Protein AF-A0A3L7XX87-F1 (afdb_monomer_lite)

Sequence (55 aa):
TTKEIAEALDRRGISVEKHQVMLDEPLKQLGSYKVQIKVAAHLVAEVTVVVEPKG

Structure (mmCIF, N/CA/C/O backbone):
data_AF-A0A3L7XX87-F1
#
_entry.id   AF-A0A3L7XX87-F1
#
loop_
_atom_site.group_PDB
_atom_site.id
_atom_site.type_symb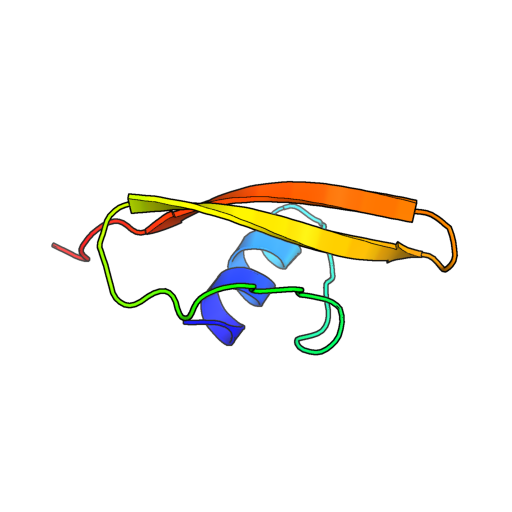ol
_atom_site.label_atom_id
_atom_site.label_alt_id
_atom_site.label_comp_id
_atom_site.label_asym_id
_atom_site.label_entity_id
_atom_site.label_seq_id
_atom_site.pdbx_PDB_ins_code
_atom_site.Cartn_x
_atom_site.Cartn_y
_atom_site.Cartn_z
_atom_site.occupancy
_atom_site.B_iso_or_equiv
_atom_site.auth_seq_id
_atom_site.auth_comp_id
_atom_site.auth_asym_id
_atom_site.auth_atom_id
_atom_site.pdbx_PDB_model_num
ATOM 1 N N . THR A 1 1 ? -2.166 -6.173 7.612 1.00 64.19 1 THR A N 1
ATOM 2 C CA . THR A 1 1 ? -2.235 -4.868 6.926 1.00 64.19 1 THR A CA 1
ATOM 3 C C . THR A 1 1 ? -1.412 -4.799 5.650 1.00 64.19 1 THR A C 1
ATOM 5 O O . THR A 1 1 ? -1.995 -4.956 4.592 1.00 64.19 1 THR A O 1
ATOM 8 N N . THR A 1 2 ? -0.079 -4.647 5.671 1.00 63.47 2 THR A N 1
ATOM 9 C CA . THR A 1 2 ? 0.703 -4.460 4.421 1.00 63.47 2 THR A CA 1
ATOM 10 C C . THR A 1 2 ? 0.588 -5.642 3.450 1.00 63.47 2 THR A C 1
ATOM 12 O O . THR A 1 2 ? 0.454 -5.444 2.248 1.00 63.47 2 THR A O 1
ATOM 15 N N . LYS A 1 3 ? 0.561 -6.876 3.978 1.00 67.81 3 LYS A N 1
ATOM 16 C CA . LYS A 1 3 ? 0.333 -8.102 3.192 1.00 67.81 3 LYS A CA 1
ATOM 17 C C . LYS A 1 3 ? -1.070 -8.155 2.575 1.00 67.81 3 LYS A C 1
ATOM 19 O O . LYS A 1 3 ? -1.199 -8.511 1.416 1.00 67.81 3 LYS A O 1
ATOM 24 N N . GLU A 1 4 ? -2.100 -7.750 3.319 1.00 72.31 4 GLU A N 1
ATOM 25 C CA . GLU A 1 4 ? -3.490 -7.725 2.827 1.00 72.31 4 GLU A CA 1
ATOM 26 C C . GLU A 1 4 ? -3.680 -6.693 1.711 1.00 72.31 4 GLU A C 1
ATOM 28 O O . GLU A 1 4 ? -4.464 -6.911 0.795 1.00 72.31 4 GLU A O 1
ATOM 33 N N . ILE A 1 5 ? -2.938 -5.585 1.767 1.00 70.25 5 ILE A N 1
ATOM 34 C CA . ILE A 1 5 ? -2.944 -4.549 0.729 1.00 70.25 5 ILE A CA 1
ATOM 35 C C . ILE A 1 5 ? -2.256 -5.061 -0.524 1.00 70.25 5 ILE A C 1
ATOM 37 O O . ILE A 1 5 ? -2.825 -4.947 -1.604 1.00 70.25 5 ILE A O 1
ATOM 41 N N . ALA A 1 6 ? -1.081 -5.678 -0.377 1.00 70.25 6 ALA A N 1
ATOM 42 C CA . ALA A 1 6 ? -0.396 -6.322 -1.491 1.00 70.25 6 ALA A CA 1
ATOM 43 C C . ALA A 1 6 ? -1.290 -7.386 -2.150 1.00 70.25 6 ALA A C 1
ATOM 45 O O . ALA A 1 6 ? -1.454 -7.369 -3.360 1.00 70.25 6 ALA A O 1
ATOM 46 N N . GLU A 1 7 ? -1.965 -8.232 -1.364 1.00 75.44 7 GLU A N 1
ATOM 47 C CA . GLU A 1 7 ? -2.914 -9.231 -1.878 1.00 75.44 7 GLU A CA 1
ATOM 48 C C . GLU A 1 7 ? -4.147 -8.599 -2.551 1.00 75.44 7 GLU A C 1
ATOM 50 O O . GLU A 1 7 ? -4.624 -9.095 -3.569 1.00 75.44 7 GLU A O 1
ATOM 55 N N . ALA A 1 8 ? -4.694 -7.505 -2.011 1.00 74.31 8 ALA A N 1
ATOM 56 C CA . ALA A 1 8 ? -5.825 -6.802 -2.622 1.00 74.31 8 ALA A CA 1
ATOM 57 C C . ALA A 1 8 ? -5.460 -6.147 -3.965 1.00 74.31 8 ALA A C 1
ATOM 59 O O . ALA A 1 8 ? -6.293 -6.108 -4.874 1.00 74.31 8 ALA A O 1
ATOM 60 N N . LEU A 1 9 ? -4.228 -5.654 -4.087 1.00 72.69 9 LEU A N 1
ATOM 61 C CA . LEU A 1 9 ? -3.670 -5.096 -5.318 1.00 72.69 9 LEU A CA 1
ATOM 62 C C . LEU A 1 9 ? -3.362 -6.198 -6.334 1.00 72.69 9 LEU A C 1
ATOM 64 O O . LEU A 1 9 ? -3.736 -6.072 -7.499 1.00 72.69 9 LEU A O 1
ATOM 68 N N . ASP A 1 10 ? -2.802 -7.315 -5.876 1.00 76.94 10 ASP A N 1
ATOM 69 C CA . ASP A 1 10 ? -2.499 -8.481 -6.706 1.00 76.94 10 ASP A CA 1
ATOM 70 C C . ASP A 1 10 ? -3.777 -9.085 -7.309 1.00 76.94 10 ASP A C 1
ATOM 72 O O . ASP A 1 10 ? -3.838 -9.365 -8.504 1.00 76.94 10 ASP A O 1
ATOM 76 N N . ARG A 1 11 ? -4.877 -9.128 -6.540 1.00 76.25 11 ARG A N 1
ATOM 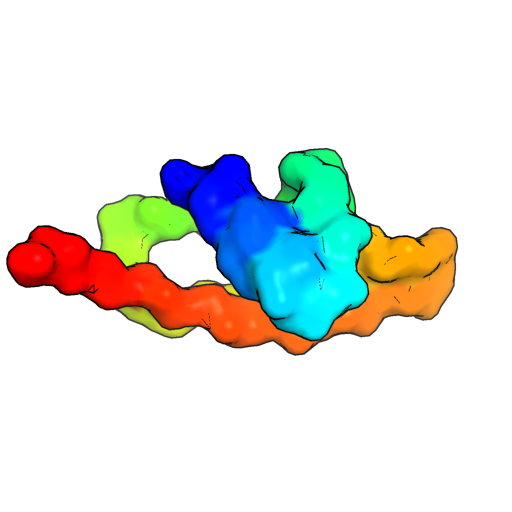77 C CA . ARG A 1 11 ? -6.212 -9.499 -7.055 1.00 76.25 11 ARG A CA 1
ATOM 78 C C . ARG A 1 11 ? -6.737 -8.585 -8.166 1.00 76.25 11 ARG A C 1
ATOM 80 O O . ARG A 1 11 ? -7.581 -9.013 -8.947 1.00 76.25 11 ARG A O 1
ATOM 87 N N . ARG A 1 12 ? -6.279 -7.334 -8.238 1.00 70.00 12 ARG A N 1
ATOM 88 C CA . ARG A 1 12 ? -6.593 -6.396 -9.331 1.00 70.00 12 ARG A CA 1
ATOM 89 C C . ARG A 1 12 ? -5.606 -6.497 -10.501 1.00 70.00 12 ARG A C 1
ATOM 91 O O . ARG A 1 12 ? -5.715 -5.714 -11.439 1.00 70.00 12 ARG A O 1
ATOM 98 N N . GLY A 1 13 ? -4.670 -7.448 -10.459 1.00 67.88 13 GLY A N 1
ATOM 99 C CA . GLY A 1 13 ? -3.621 -7.637 -11.462 1.00 67.88 13 GLY A CA 1
ATOM 100 C C . GLY A 1 13 ? -2.384 -6.767 -11.235 1.00 67.88 13 GLY A C 1
ATOM 101 O O . GLY A 1 13 ? -1.546 -6.658 -12.125 1.00 67.88 13 GLY A O 1
ATOM 102 N N . ILE A 1 14 ? -2.265 -6.129 -10.066 1.00 69.31 14 ILE A N 1
ATOM 103 C CA . ILE A 1 14 ? -1.138 -5.270 -9.702 1.00 69.31 14 ILE A CA 1
ATOM 104 C C . ILE A 1 14 ? -0.263 -6.041 -8.707 1.00 69.31 14 ILE A C 1
ATOM 106 O O . ILE A 1 14 ? -0.445 -5.945 -7.494 1.00 69.31 14 ILE A O 1
ATOM 110 N N . SER A 1 15 ? 0.670 -6.835 -9.236 1.00 71.12 15 SER A N 1
ATOM 111 C CA . SER A 1 15 ? 1.587 -7.642 -8.425 1.00 71.12 15 SER A CA 1
ATOM 112 C C . SER A 1 15 ? 2.673 -6.750 -7.833 1.00 71.12 15 SER A C 1
ATOM 114 O O . SER A 1 15 ? 3.525 -6.228 -8.552 1.00 71.12 15 SER A O 1
ATOM 116 N N . VAL A 1 16 ? 2.584 -6.501 -6.526 1.00 72.00 16 VAL A N 1
ATOM 117 C CA . VAL A 1 16 ? 3.446 -5.545 -5.823 1.00 72.00 16 VAL A CA 1
ATOM 118 C C . VAL A 1 16 ? 4.108 -6.197 -4.637 1.00 72.00 16 VAL A C 1
ATOM 120 O O . VAL A 1 16 ? 3.465 -6.824 -3.793 1.00 72.00 16 VAL A O 1
ATOM 123 N N . GLU A 1 17 ? 5.417 -6.019 -4.540 1.00 71.31 17 GLU A N 1
ATOM 124 C CA . GLU A 1 17 ? 6.144 -6.502 -3.384 1.00 71.31 17 GLU A CA 1
ATOM 125 C C . GLU A 1 17 ? 6.061 -5.516 -2.221 1.00 71.31 17 GLU A C 1
ATOM 127 O O . GLU A 1 17 ? 6.061 -4.299 -2.396 1.00 71.31 17 GLU A O 1
ATOM 132 N N . LYS A 1 18 ? 6.097 -6.037 -0.991 1.00 70.31 18 LYS A N 1
ATOM 133 C CA . LYS A 1 18 ? 6.099 -5.241 0.252 1.00 70.31 18 LYS A CA 1
ATOM 134 C C . LYS A 1 18 ? 7.138 -4.107 0.283 1.00 70.31 18 LYS A C 1
ATOM 136 O O . LYS A 1 18 ? 6.943 -3.146 1.013 1.00 70.31 18 LYS A O 1
ATOM 141 N N . HIS A 1 19 ? 8.239 -4.237 -0.462 1.00 74.88 19 HIS A N 1
ATOM 142 C CA . HIS A 1 19 ? 9.314 -3.247 -0.538 1.00 74.88 19 HIS A CA 1
ATOM 143 C C . HIS A 1 19 ? 9.033 -2.130 -1.563 1.00 74.88 19 HIS A C 1
ATOM 145 O O . HIS A 1 19 ? 9.632 -1.061 -1.490 1.00 74.88 19 HIS A O 1
ATOM 151 N N . GLN A 1 20 ? 8.140 -2.380 -2.526 1.00 74.81 20 GLN A N 1
ATOM 152 C CA . GLN A 1 20 ? 7.710 -1.415 -3.544 1.00 74.81 20 GLN A CA 1
ATOM 153 C C . GLN A 1 20 ? 6.558 -0.537 -3.059 1.00 74.81 20 GLN A C 1
ATOM 155 O O . GLN A 1 20 ? 6.299 0.514 -3.645 1.00 74.81 20 GLN A O 1
ATOM 160 N N . VAL A 1 21 ? 5.869 -0.984 -2.009 1.00 75.56 21 VAL A N 1
ATOM 161 C CA . VAL A 1 21 ? 4.783 -0.266 -1.356 1.00 75.56 21 VAL A CA 1
ATOM 162 C C . VAL A 1 21 ? 5.385 0.815 -0.457 1.00 75.56 21 VAL A C 1
ATOM 164 O O . VAL A 1 21 ? 5.850 0.532 0.647 1.00 75.56 21 VAL A O 1
ATOM 167 N N . MET A 1 22 ? 5.376 2.061 -0.930 1.00 74.81 22 MET A N 1
ATOM 168 C CA . MET A 1 22 ? 5.771 3.217 -0.128 1.00 74.81 22 MET A CA 1
ATOM 169 C C . MET A 1 22 ? 4.563 3.668 0.697 1.00 74.81 22 MET A C 1
ATOM 171 O O . MET A 1 22 ? 3.688 4.388 0.218 1.00 74.81 22 MET A O 1
ATOM 175 N N . LEU A 1 23 ? 4.491 3.159 1.928 1.00 71.50 23 LEU A N 1
ATOM 176 C CA . LEU A 1 23 ? 3.587 3.649 2.964 1.00 71.50 23 LEU A CA 1
ATOM 177 C C . LEU A 1 23 ? 4.321 4.735 3.754 1.00 71.50 23 LEU A C 1
ATOM 179 O O . LEU A 1 23 ? 5.225 4.411 4.525 1.00 71.50 23 LEU A O 1
ATOM 183 N N . ASP A 1 24 ? 3.919 5.993 3.590 1.00 65.88 24 ASP A N 1
ATOM 184 C CA . ASP A 1 24 ? 4.470 7.093 4.393 1.00 65.88 24 ASP A CA 1
ATOM 185 C C . ASP A 1 24 ? 4.036 6.991 5.862 1.00 65.88 24 ASP A C 1
ATOM 187 O O . ASP A 1 24 ? 4.805 7.303 6.770 1.00 65.88 24 ASP A O 1
ATOM 191 N N . GLU A 1 25 ? 2.831 6.471 6.114 1.00 64.31 25 GLU A N 1
ATOM 192 C CA . GLU A 1 25 ? 2.306 6.280 7.462 1.00 64.31 25 GLU A CA 1
ATOM 193 C C . GLU A 1 25 ? 1.735 4.873 7.671 1.00 64.31 25 GLU A C 1
ATOM 195 O O . GLU A 1 25 ? 1.088 4.307 6.782 1.00 64.31 25 GLU A O 1
ATOM 200 N N . PRO A 1 26 ? 1.938 4.275 8.860 1.00 66.06 26 PRO A N 1
ATOM 201 C CA . PRO A 1 26 ? 1.318 3.007 9.192 1.00 66.06 26 PRO A CA 1
ATOM 202 C C . PRO A 1 26 ? -0.205 3.174 9.246 1.00 66.06 26 PRO A C 1
ATOM 204 O O . PRO A 1 26 ? -0.725 4.038 9.949 1.00 66.06 26 PRO A O 1
ATOM 207 N N . LEU A 1 27 ? -0.914 2.288 8.545 1.00 68.12 27 LEU A N 1
ATOM 208 C CA . LEU A 1 27 ? -2.377 2.227 8.463 1.00 68.12 27 LEU A CA 1
ATOM 209 C C . LEU A 1 27 ? -2.986 1.795 9.801 1.00 68.12 27 LEU A C 1
ATOM 211 O O . LEU A 1 27 ? -3.363 0.638 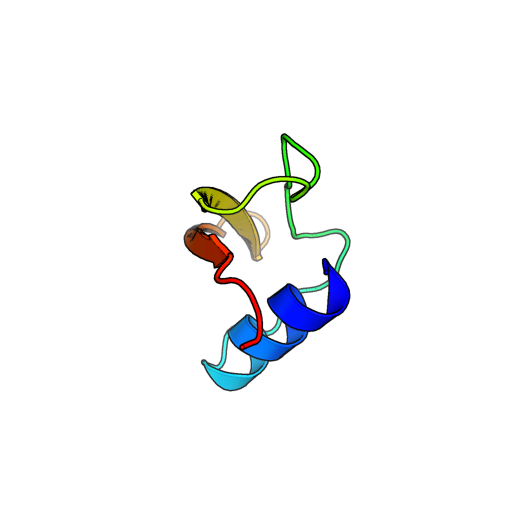9.996 1.00 68.12 27 LEU A O 1
ATOM 215 N N . LYS A 1 28 ? -2.984 2.724 10.757 1.00 64.31 28 LYS A N 1
ATOM 216 C CA . LYS A 1 28 ? -3.464 2.542 12.131 1.00 64.31 28 LYS A CA 1
ATOM 217 C C . LYS A 1 28 ? -4.855 3.131 12.353 1.00 64.31 28 LYS A C 1
ATOM 219 O O . LYS A 1 28 ? -5.445 2.852 13.391 1.00 64.31 28 LYS A O 1
ATOM 224 N N . GLN A 1 29 ? -5.369 3.931 11.418 1.00 67.12 29 GLN A N 1
ATOM 225 C CA . GLN A 1 29 ? -6.706 4.510 11.499 1.00 67.12 29 GLN A CA 1
ATOM 226 C C . GLN A 1 29 ? -7.562 4.090 10.306 1.00 67.12 29 GLN A C 1
ATOM 228 O O . GLN A 1 29 ? -7.061 3.720 9.245 1.00 67.12 29 GLN A O 1
ATOM 233 N N . LEU A 1 30 ? -8.873 4.116 10.521 1.00 71.31 30 LEU A N 1
ATOM 234 C CA . LEU A 1 30 ? -9.860 3.960 9.464 1.00 71.31 30 LEU A CA 1
ATOM 235 C C . LEU A 1 30 ? -9.826 5.221 8.604 1.00 71.31 30 LEU A C 1
ATOM 237 O O . LEU A 1 30 ? -9.894 6.330 9.133 1.00 71.31 30 LEU A O 1
ATOM 241 N N . GLY A 1 31 ? -9.688 5.061 7.295 1.00 72.81 31 GLY A N 1
ATOM 242 C CA . GLY A 1 31 ? -9.487 6.200 6.409 1.00 72.81 31 GLY A CA 1
ATOM 243 C C . GLY A 1 31 ? -8.978 5.816 5.029 1.00 72.81 31 GLY A C 1
ATOM 244 O O . GLY A 1 31 ? -8.709 4.651 4.738 1.00 72.81 31 GLY A O 1
ATOM 245 N N . SER A 1 32 ? -8.867 6.823 4.167 1.00 76.56 32 SER A N 1
ATOM 246 C CA . SER A 1 32 ? -8.308 6.683 2.823 1.00 76.56 32 SER A CA 1
ATOM 247 C C . SER A 1 32 ? -6.855 7.128 2.821 1.00 76.56 32 SER A C 1
ATOM 249 O O . SER A 1 32 ? -6.547 8.247 3.222 1.00 76.56 32 SER A O 1
ATOM 251 N N . TYR A 1 33 ? -5.974 6.268 2.329 1.00 79.19 33 TYR A N 1
ATOM 252 C CA . TYR A 1 33 ? -4.540 6.495 2.285 1.00 79.19 33 TYR A CA 1
ATOM 253 C C . TYR A 1 33 ? -4.047 6.384 0.856 1.00 79.19 33 TYR A C 1
ATOM 255 O O . TYR A 1 33 ? -4.347 5.422 0.148 1.00 79.19 33 TYR A O 1
ATOM 263 N N . LYS A 1 34 ? -3.272 7.375 0.431 1.00 78.94 34 LYS A N 1
ATOM 264 C CA . LYS A 1 34 ? -2.590 7.342 -0.856 1.00 78.94 34 LYS A CA 1
ATOM 265 C C . LYS A 1 34 ? -1.280 6.600 -0.683 1.00 78.94 34 LYS A C 1
ATOM 267 O O . LYS A 1 34 ? -0.463 6.966 0.152 1.00 78.94 34 LYS A O 1
ATOM 272 N N . VAL A 1 35 ? -1.108 5.545 -1.460 1.00 79.00 35 VAL A N 1
ATOM 273 C CA . VAL A 1 35 ? 0.070 4.692 -1.428 1.00 79.00 35 VAL A CA 1
ATOM 274 C C . VAL A 1 35 ? 0.703 4.728 -2.803 1.00 79.00 35 VAL A C 1
ATOM 276 O O . VAL A 1 35 ? 0.051 4.430 -3.806 1.00 79.00 35 VAL A O 1
ATOM 279 N N . GLN A 1 36 ? 1.977 5.097 -2.849 1.00 82.75 36 GLN A N 1
ATOM 280 C CA . GLN A 1 36 ? 2.745 5.051 -4.081 1.00 82.75 36 GLN A CA 1
ATOM 281 C C . GLN A 1 36 ? 3.394 3.682 -4.229 1.00 82.75 36 GLN A C 1
ATOM 283 O O . GLN A 1 36 ? 3.999 3.137 -3.305 1.00 82.75 36 GLN A O 1
ATOM 288 N N . ILE A 1 37 ? 3.251 3.121 -5.419 1.00 80.06 37 ILE A N 1
ATOM 289 C CA . ILE A 1 37 ? 3.697 1.782 -5.749 1.00 80.06 37 ILE A CA 1
ATOM 290 C C . ILE A 1 37 ? 4.625 1.880 -6.944 1.00 80.06 37 ILE A C 1
ATOM 292 O O . ILE A 1 37 ? 4.236 2.334 -8.021 1.00 80.06 37 ILE A O 1
ATOM 296 N N . LYS A 1 38 ? 5.851 1.398 -6.777 1.00 80.19 38 LYS A N 1
ATOM 297 C CA . LYS A 1 38 ? 6.792 1.262 -7.890 1.00 80.19 38 L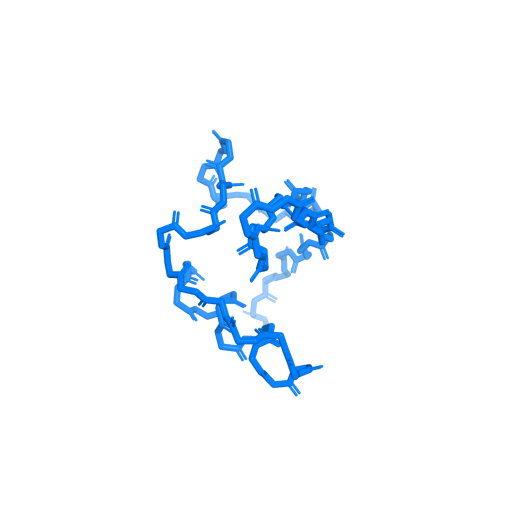YS A CA 1
ATOM 298 C C . LYS A 1 38 ? 6.481 -0.016 -8.658 1.00 80.19 38 LYS A C 1
ATOM 300 O O . LYS A 1 38 ? 6.774 -1.098 -8.171 1.00 80.19 38 LYS A O 1
ATOM 305 N N . VAL A 1 39 ? 5.900 0.114 -9.848 1.00 76.25 39 VAL A N 1
ATOM 306 C CA . VAL A 1 39 ? 5.585 -1.024 -10.731 1.00 76.25 39 VAL A CA 1
ATOM 307 C C . VAL A 1 39 ? 6.795 -1.379 -11.602 1.00 76.25 39 VAL A C 1
ATOM 309 O O . VAL A 1 39 ? 7.074 -2.549 -11.838 1.00 76.25 39 VAL A O 1
ATOM 312 N N . ALA A 1 40 ? 7.553 -0.373 -12.047 1.00 76.44 40 ALA A N 1
ATOM 313 C CA . ALA A 1 40 ? 8.795 -0.543 -12.803 1.00 76.44 40 ALA A CA 1
ATOM 314 C C . ALA A 1 40 ? 9.808 0.558 -12.442 1.00 76.44 40 ALA A C 1
ATOM 316 O O . ALA A 1 40 ? 9.460 1.524 -11.764 1.00 76.44 40 ALA A O 1
ATOM 317 N N . ALA A 1 41 ? 11.049 0.447 -12.932 1.00 74.69 41 ALA A N 1
ATOM 318 C CA . ALA A 1 41 ? 12.150 1.369 -12.609 1.00 74.69 41 ALA A CA 1
ATOM 319 C C . ALA A 1 41 ? 11.811 2.864 -12.807 1.00 74.69 41 ALA A C 1
ATOM 321 O O . ALA A 1 41 ? 12.328 3.713 -12.083 1.00 74.69 41 ALA A O 1
ATOM 322 N N . HIS A 1 42 ? 10.909 3.180 -13.741 1.00 78.19 42 HIS A N 1
ATOM 323 C CA . HIS A 1 42 ? 10.432 4.541 -14.010 1.00 78.19 42 HIS A CA 1
ATOM 324 C C . HIS A 1 42 ? 8.906 4.688 -13.947 1.00 78.19 42 HIS A C 1
ATOM 326 O O . HIS A 1 42 ? 8.377 5.717 -14.357 1.00 78.19 42 HIS A O 1
ATOM 332 N N . LEU A 1 43 ? 8.189 3.676 -13.445 1.00 81.19 43 LEU A N 1
ATOM 333 C CA . LEU A 1 43 ? 6.731 3.702 -13.365 1.00 81.19 43 LEU A CA 1
ATOM 334 C C . LEU A 1 43 ? 6.283 3.633 -11.908 1.00 81.19 43 LEU A C 1
ATOM 336 O O . LEU A 1 43 ? 6.420 2.597 -11.252 1.00 81.19 43 LEU A O 1
ATOM 340 N N . VAL A 1 44 ? 5.725 4.745 -11.432 1.00 83.00 44 VAL A N 1
ATOM 341 C CA . VAL A 1 44 ? 5.108 4.860 -10.110 1.00 83.00 44 VAL A CA 1
ATOM 342 C C . VAL A 1 44 ? 3.604 5.003 -10.300 1.00 83.00 44 VAL A C 1
ATOM 344 O O . VAL A 1 44 ? 3.147 5.923 -10.973 1.00 83.00 44 VAL A O 1
ATOM 347 N N . ALA A 1 45 ? 2.842 4.083 -9.720 1.00 81.62 45 ALA A N 1
ATOM 348 C CA . ALA A 1 45 ? 1.392 4.150 -9.655 1.00 81.62 45 ALA A CA 1
ATOM 349 C C . ALA A 1 45 ? 0.969 4.701 -8.290 1.00 81.62 45 ALA A C 1
ATOM 351 O O . ALA A 1 45 ? 1.467 4.259 -7.256 1.00 81.62 45 ALA A O 1
ATOM 352 N N . GLU A 1 46 ? 0.039 5.650 -8.276 1.00 82.81 46 GLU A N 1
ATOM 353 C CA . GLU A 1 46 ? -0.619 6.097 -7.048 1.00 82.81 46 GLU A CA 1
ATOM 354 C C . GLU A 1 46 ? -1.908 5.296 -6.868 1.00 82.81 46 GLU A C 1
ATOM 356 O O . GLU A 1 46 ? -2.772 5.291 -7.746 1.00 82.81 46 GLU A O 1
ATOM 361 N N . VAL A 1 47 ? -2.048 4.611 -5.733 1.00 78.06 47 VAL A N 1
ATOM 362 C CA . VAL A 1 47 ? -3.260 3.863 -5.400 1.00 78.06 47 VAL A CA 1
ATOM 363 C C . VAL A 1 47 ? -3.853 4.386 -4.104 1.00 78.06 47 VAL A C 1
ATOM 365 O O . VAL A 1 47 ? -3.165 4.540 -3.100 1.00 78.06 47 VAL A O 1
ATOM 368 N N . THR A 1 48 ? -5.159 4.643 -4.120 1.00 79.88 48 THR A N 1
ATOM 369 C CA . THR A 1 48 ? -5.904 4.994 -2.910 1.00 79.88 48 THR A CA 1
ATOM 370 C C . THR A 1 48 ? -6.393 3.714 -2.243 1.00 79.88 48 THR A C 1
ATOM 372 O O . THR A 1 48 ? -7.220 2.991 -2.799 1.00 79.88 48 THR A O 1
ATOM 375 N N . VAL A 1 49 ? -5.859 3.422 -1.063 1.00 76.19 49 VAL A N 1
ATOM 376 C CA . VAL A 1 49 ? -6.257 2.303 -0.211 1.00 76.19 49 VAL A CA 1
ATOM 377 C C . VAL A 1 49 ? -7.222 2.831 0.840 1.00 76.19 49 VAL A C 1
ATOM 379 O O . VAL A 1 49 ? -6.877 3.732 1.599 1.00 76.19 49 VAL A O 1
ATOM 382 N N . VAL A 1 50 ? -8.426 2.268 0.903 1.00 77.19 50 VAL A N 1
ATOM 383 C CA . VAL A 1 50 ? -9.414 2.606 1.933 1.00 77.19 50 VAL A CA 1
ATOM 384 C C . VAL A 1 50 ? -9.401 1.509 2.988 1.00 77.19 50 VAL A C 1
ATOM 386 O O . VAL A 1 50 ? -9.577 0.335 2.669 1.00 77.19 50 VAL A O 1
ATOM 389 N N . VAL A 1 51 ? -9.144 1.887 4.237 1.00 75.88 51 VAL A N 1
ATOM 390 C CA . VAL A 1 51 ? -9.186 0.985 5.388 1.00 75.88 51 VAL A CA 1
ATOM 391 C C . VAL A 1 51 ? -10.554 1.116 6.039 1.00 75.88 51 VAL A C 1
ATOM 393 O O . VAL A 1 51 ? -10.853 2.131 6.669 1.00 75.88 51 VAL A O 1
ATOM 396 N N . GLU A 1 52 ? -11.368 0.078 5.887 1.00 77.75 52 GLU A N 1
ATOM 397 C CA . GLU A 1 52 ? -12.678 -0.043 6.523 1.00 77.75 52 GLU A CA 1
ATOM 398 C C . GLU A 1 52 ? -12.599 -1.015 7.711 1.00 77.75 52 GLU A C 1
ATOM 400 O O . GLU A 1 52 ? -11.829 -1.984 7.672 1.00 77.75 52 GLU A O 1
ATOM 405 N N . PRO A 1 53 ? -13.364 -0.779 8.791 1.00 71.62 53 PRO A N 1
ATOM 406 C CA . PRO A 1 53 ? -13.438 -1.729 9.887 1.00 71.62 53 PRO A CA 1
ATOM 407 C C . PRO A 1 53 ? -14.113 -3.006 9.380 1.00 71.62 53 PRO A C 1
ATOM 409 O O . PRO A 1 53 ? -15.187 -2.950 8.783 1.00 71.62 53 PRO A O 1
ATOM 4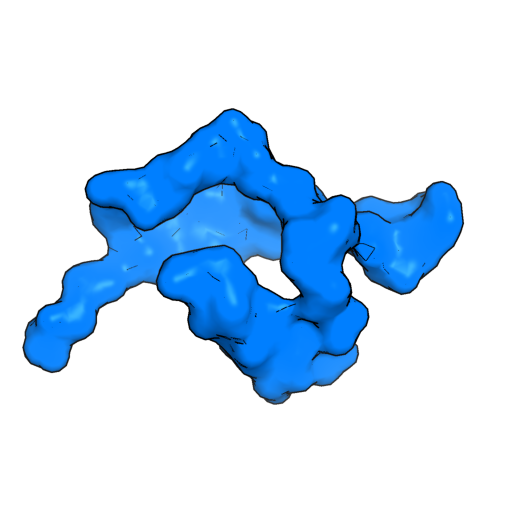12 N N . LYS A 1 54 ? -13.497 -4.167 9.628 1.00 62.97 54 LYS A N 1
ATOM 413 C CA . LYS A 1 54 ? -14.185 -5.453 9.464 1.00 62.97 54 LYS A CA 1
ATOM 414 C C . LYS A 1 54 ? -15.293 -5.527 10.517 1.00 62.97 54 LYS A C 1
ATOM 416 O O . LYS A 1 54 ? -14.991 -5.752 11.688 1.00 62.97 54 LYS A O 1
ATOM 421 N N . GLY A 1 55 ? -16.526 -5.252 10.094 1.00 46.28 55 GLY A N 1
ATOM 422 C CA . GLY A 1 55 ? -17.747 -5.594 10.826 1.00 46.28 55 GLY 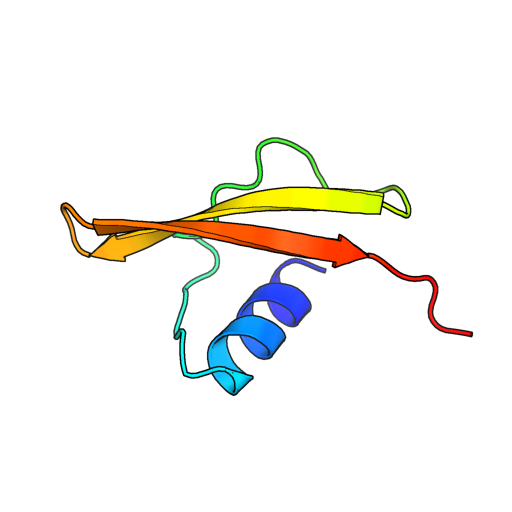A CA 1
ATOM 423 C C . GLY A 1 55 ? -18.044 -7.083 10.754 1.00 46.28 55 GLY A C 1
ATOM 424 O O . GLY A 1 55 ? -17.608 -7.721 9.766 1.00 46.28 55 GLY A O 1
#

Radius of gyration: 11.08 Å; chains: 1; bounding box: 30×17×26 Å

pLDDT: mean 73.16, std 6.46, range [46.28, 83.0]

Secondary structure (DSSP, 8-state):
-HHHHHHHHHTTT----TTTEE-SS---SSEEEEEEEEEETTEEEEEEEEE----

Foldseek 3Di:
DLVVVQVVCVVVVQNADSVQWDDPDDPPDFAWDWIWGPSDPPDIDTDIDGHDDDD